Protein AF-A0A0Q8VF65-F1 (afdb_monomer)

Secondary structure (DSSP, 8-state):
--HHHHHHHHHHHSPTT--HHHHHHHHHHHH--HHHHHHHHHHHHHHHHHS---HHHHHHHHHHHHHS-----GGG----TT-HHHHHHHHHHHHHHHHHHHHHHHHHHHH--

Radius of gyration: 14.42 Å; Cα contacts (8 Å, |Δi|>4): 94; chains: 1; bounding box: 40×23×44 Å

Sequence (113 aa):
MDLFTLVTDALEESEPDDRIWLDAAIAATAGADERGRSEMRDVLTTVAAEYRLHRRETSAIRALAKDLPELTSAGDLRFGPDELDQLADVVRSLLCLQRAYVDAVEALLGTAS

pLDDT: mean 93.15, std 7.63, range [48.44, 98.0]

Mean predicted aligned error: 3.39 Å

Foldseek 3Di:
DALLCVLVVLVVPADVVDCLSVVLLVQLLVPADLLLLQQSLVSLVVCLVPDDDDPVSNVSSVVSSVVHDHDDHPVPDDDDPVCVVVNVVNVVRRVSSSVSSVVSSVVVVVVVD

Structure (mmCIF, N/CA/C/O backbone):
data_AF-A0A0Q8VF65-F1
#
_entry.id   AF-A0A0Q8VF65-F1
#
loop_
_atom_site.group_PDB
_atom_site.id
_atom_site.type_symbol
_atom_site.label_atom_id
_atom_site.label_alt_id
_atom_site.label_comp_id
_atom_site.label_asym_id
_atom_site.label_entity_id
_atom_site.label_seq_id
_atom_site.pdbx_PDB_ins_code
_atom_site.Cartn_x
_atom_site.Cartn_y
_atom_site.Cartn_z
_atom_site.occupancy
_atom_site.B_iso_or_equiv
_atom_site.auth_seq_id
_atom_site.auth_comp_id
_atom_site.auth_asym_id
_atom_site.auth_atom_id
_atom_site.pdbx_PDB_model_num
ATOM 1 N N . MET A 1 1 ? -2.412 11.818 -7.103 1.00 60.62 1 MET A N 1
ATOM 2 C CA . MET A 1 1 ? -2.332 11.641 -5.643 1.00 60.62 1 MET A CA 1
ATOM 3 C C . MET A 1 1 ? -1.494 10.399 -5.430 1.00 60.62 1 MET A C 1
ATOM 5 O O . MET A 1 1 ? -1.742 9.425 -6.133 1.00 60.62 1 MET A O 1
ATOM 9 N N . ASP A 1 2 ? -0.431 10.467 -4.636 1.00 88.75 2 ASP A N 1
ATOM 10 C CA . ASP A 1 2 ? 0.386 9.281 -4.359 1.00 88.75 2 ASP A CA 1
ATOM 11 C C . ASP A 1 2 ? -0.285 8.402 -3.287 1.00 88.75 2 ASP A C 1
ATOM 13 O O . ASP A 1 2 ? -1.251 8.815 -2.643 1.00 88.75 2 ASP A O 1
ATOM 17 N N . LEU A 1 3 ? 0.165 7.150 -3.160 1.00 94.19 3 LEU A N 1
ATOM 18 C CA . LEU A 1 3 ? -0.442 6.193 -2.229 1.00 94.19 3 LEU A CA 1
ATOM 19 C C . LEU A 1 3 ? -0.226 6.610 -0.772 1.00 94.19 3 LEU A C 1
ATOM 21 O O . LEU A 1 3 ? -1.116 6.423 0.049 1.00 94.19 3 LEU A O 1
ATOM 25 N N . PHE A 1 4 ? 0.946 7.169 -0.468 1.00 95.25 4 PHE A N 1
ATOM 26 C CA . PHE A 1 4 ? 1.270 7.650 0.866 1.00 95.25 4 PHE A CA 1
ATOM 27 C C . PHE A 1 4 ? 0.264 8.710 1.323 1.00 95.25 4 PHE A C 1
ATOM 29 O O . PHE A 1 4 ? -0.368 8.514 2.352 1.00 95.25 4 PHE A O 1
ATOM 36 N N . THR A 1 5 ? 0.034 9.740 0.502 1.00 95.56 5 THR A N 1
ATOM 37 C CA . THR A 1 5 ? -0.954 10.802 0.747 1.00 95.56 5 THR A CA 1
ATOM 38 C C . THR A 1 5 ? -2.345 10.217 0.965 1.00 95.56 5 THR A C 1
ATOM 40 O O . THR A 1 5 ? -2.996 10.548 1.943 1.00 95.56 5 THR A O 1
ATOM 43 N N . LEU A 1 6 ? -2.786 9.280 0.116 1.00 96.38 6 LEU A N 1
ATOM 44 C CA . LEU A 1 6 ? -4.098 8.635 0.282 1.00 96.38 6 LEU A CA 1
ATOM 45 C C . LEU A 1 6 ? -4.243 7.925 1.637 1.00 96.38 6 LEU A C 1
ATOM 47 O O . LEU A 1 6 ? -5.307 7.964 2.254 1.00 96.38 6 LEU A O 1
ATOM 51 N N . VAL A 1 7 ? -3.187 7.245 2.084 1.00 97.19 7 VAL A N 1
ATOM 52 C CA . VAL A 1 7 ? -3.184 6.528 3.362 1.00 97.19 7 VAL A CA 1
ATOM 53 C C . VAL A 1 7 ? -3.141 7.501 4.536 1.00 97.19 7 VAL A C 1
ATOM 55 O O . VAL A 1 7 ? -3.888 7.314 5.494 1.00 97.19 7 VAL A O 1
ATOM 58 N N . THR A 1 8 ? -2.302 8.536 4.472 1.00 96.25 8 THR A N 1
ATOM 59 C CA . THR A 1 8 ? -2.181 9.522 5.551 1.00 96.25 8 THR A CA 1
ATOM 60 C C . THR A 1 8 ? -3.411 10.408 5.665 1.00 96.25 8 THR A C 1
ATOM 62 O O . THR A 1 8 ? -3.846 10.647 6.782 1.00 96.25 8 THR A O 1
ATOM 65 N N . ASP A 1 9 ? -4.020 10.816 4.550 1.00 95.94 9 ASP A N 1
ATOM 66 C CA . ASP A 1 9 ? -5.267 11.588 4.557 1.00 95.94 9 ASP A CA 1
ATOM 67 C C . ASP A 1 9 ? -6.375 10.779 5.250 1.00 95.94 9 ASP A C 1
ATOM 69 O O . ASP A 1 9 ? -7.008 11.257 6.187 1.00 95.94 9 ASP A O 1
ATOM 73 N N . ALA A 1 10 ? -6.540 9.502 4.881 1.00 95.62 10 ALA A N 1
ATOM 74 C CA . ALA A 1 10 ? -7.520 8.625 5.520 1.00 95.62 10 ALA A CA 1
ATOM 75 C C . ALA A 1 10 ? -7.227 8.392 7.015 1.00 95.62 10 ALA A C 1
ATOM 77 O O . ALA A 1 10 ? -8.155 8.331 7.820 1.00 95.62 10 ALA A O 1
ATOM 78 N N . LEU A 1 11 ? -5.953 8.256 7.398 1.00 95.44 11 LEU A N 1
ATOM 79 C CA . LEU A 1 11 ? -5.537 8.153 8.801 1.00 95.44 11 LEU A CA 1
ATOM 80 C C . LEU A 1 11 ? -5.873 9.432 9.583 1.00 95.44 11 LEU A C 1
ATOM 82 O O . LEU A 1 11 ? -6.351 9.346 10.709 1.00 95.44 11 LEU A O 1
ATOM 86 N N . GLU A 1 12 ? -5.609 10.606 9.013 1.00 94.12 12 GLU A N 1
ATOM 87 C CA . GLU A 1 12 ? -5.834 11.903 9.662 1.00 94.12 12 GLU A CA 1
ATOM 88 C C . GLU A 1 12 ? -7.323 12.260 9.772 1.00 94.12 12 GLU A C 1
ATOM 90 O O . GLU A 1 12 ? -7.725 12.930 10.725 1.00 94.12 12 GLU A O 1
ATOM 95 N N . GLU A 1 13 ? -8.143 11.789 8.832 1.00 92.75 13 GLU A N 1
ATOM 96 C CA . GLU A 1 13 ? -9.603 11.927 8.858 1.00 92.75 13 GLU A CA 1
ATOM 97 C C . GLU A 1 13 ? -10.298 10.895 9.764 1.00 92.75 13 GLU A C 1
ATOM 99 O O . GLU A 1 13 ? -11.456 11.091 10.138 1.00 92.75 13 GLU A O 1
ATOM 104 N N . SER A 1 14 ? -9.606 9.813 10.139 1.00 89.31 14 SER A N 1
ATOM 105 C CA . SER A 1 14 ? -10.142 8.762 11.010 1.00 89.31 14 SER A CA 1
ATOM 106 C C . SER A 1 14 ? -10.288 9.246 12.457 1.00 89.31 14 SER A C 1
ATOM 108 O O . SER A 1 14 ? -9.424 9.936 13.006 1.00 89.31 14 SER A O 1
ATOM 110 N N . GLU A 1 15 ? -11.375 8.843 13.122 1.00 86.25 15 GLU A N 1
ATOM 111 C CA . GLU A 1 15 ? -11.513 9.070 14.562 1.00 86.25 15 GLU A CA 1
ATOM 112 C C . GLU A 1 15 ? -10.456 8.274 15.355 1.00 86.25 15 GLU A C 1
ATOM 114 O O . GLU A 1 15 ? -9.967 7.238 14.899 1.00 86.25 15 GLU A O 1
ATOM 119 N N . PRO A 1 16 ? -10.102 8.701 16.581 1.00 78.06 16 PRO A N 1
ATOM 120 C CA . PRO A 1 16 ? -9.285 7.879 17.467 1.00 78.06 16 PRO A CA 1
ATOM 121 C C . PRO A 1 16 ? -9.910 6.489 17.658 1.00 78.06 16 PRO A C 1
ATOM 123 O O . PRO A 1 16 ? -11.097 6.382 17.949 1.00 78.06 16 PRO A O 1
ATOM 126 N N . ASP A 1 17 ? -9.097 5.438 17.531 1.00 77.94 17 ASP A N 1
ATOM 127 C CA . ASP A 1 17 ? -9.499 4.019 17.502 1.00 77.94 17 ASP A CA 1
ATOM 128 C C . ASP A 1 17 ? -10.235 3.537 16.232 1.00 77.94 17 ASP A C 1
ATOM 130 O O . ASP A 1 17 ? -10.477 2.328 16.115 1.00 77.94 17 ASP A O 1
ATOM 134 N N . ASP A 1 18 ? -10.526 4.413 15.266 1.00 88.19 18 ASP A N 1
ATOM 135 C CA . ASP A 1 18 ? -10.994 4.005 13.943 1.00 88.19 18 ASP A CA 1
ATOM 136 C C . ASP A 1 18 ? -9.834 3.418 13.126 1.00 88.19 18 ASP A C 1
ATOM 138 O O . ASP A 1 18 ? -8.718 3.935 13.077 1.00 88.19 18 ASP A O 1
ATOM 142 N N . ARG A 1 19 ? -10.095 2.263 12.518 1.00 91.56 19 ARG A N 1
ATOM 143 C CA . ARG A 1 19 ? -9.115 1.463 11.782 1.00 91.56 19 ARG A CA 1
ATOM 144 C C . ARG A 1 19 ? -9.462 1.328 10.309 1.00 91.56 19 ARG A C 1
ATOM 146 O O . ARG A 1 19 ? -8.800 0.548 9.629 1.00 91.56 19 ARG A O 1
ATOM 153 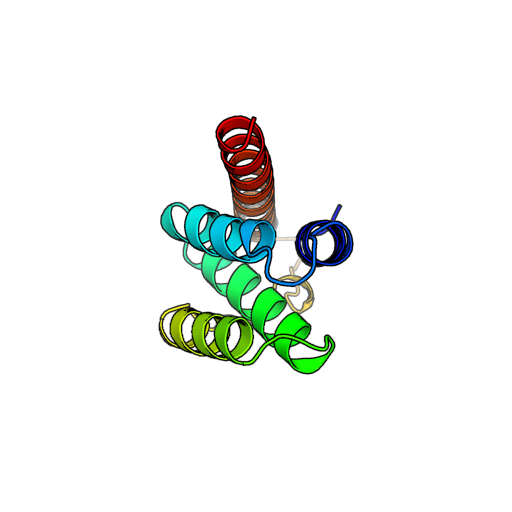N N . ILE A 1 20 ? -10.445 2.081 9.808 1.00 94.44 20 ILE A N 1
ATOM 154 C CA . ILE A 1 20 ? -10.876 2.029 8.407 1.00 94.44 20 ILE A CA 1
ATOM 155 C C . ILE A 1 20 ? -9.699 2.213 7.446 1.00 94.44 20 ILE A C 1
ATOM 157 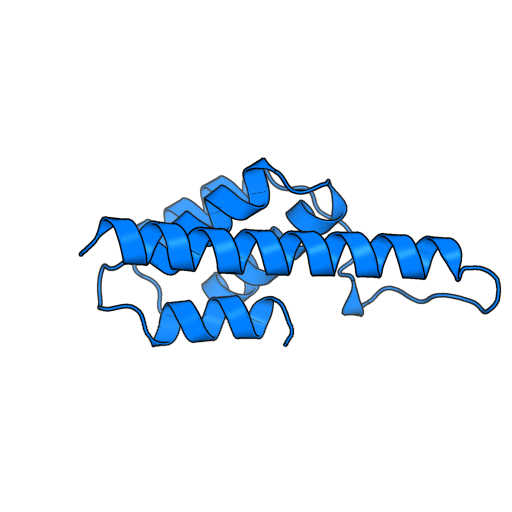O O . ILE A 1 20 ? -9.557 1.416 6.522 1.00 94.44 20 ILE A O 1
ATOM 161 N N . TRP A 1 21 ? -8.812 3.184 7.688 1.00 96.25 21 TRP A N 1
ATOM 162 C CA . TRP A 1 21 ? -7.628 3.410 6.848 1.00 96.25 21 TRP A CA 1
ATOM 163 C C . TRP A 1 21 ? -6.729 2.158 6.754 1.00 96.25 21 TRP A C 1
ATOM 165 O O . TRP A 1 21 ? -6.260 1.774 5.681 1.00 96.25 21 TRP A O 1
ATOM 175 N N . LEU A 1 22 ? -6.525 1.460 7.876 1.00 96.69 22 LEU A N 1
ATOM 176 C CA . LEU A 1 22 ? -5.664 0.282 7.951 1.00 96.69 22 LEU A CA 1
ATOM 177 C C . LEU A 1 22 ? -6.357 -0.964 7.391 1.00 96.69 22 LEU A C 1
ATOM 179 O O . LEU A 1 22 ? -5.728 -1.773 6.710 1.00 96.69 22 LEU A O 1
ATOM 183 N N . ASP A 1 23 ? -7.649 -1.123 7.656 1.00 96.62 23 ASP A N 1
ATOM 184 C CA . ASP A 1 23 ? -8.445 -2.228 7.131 1.00 96.62 23 ASP A CA 1
ATOM 185 C C . ASP A 1 23 ? -8.616 -2.100 5.605 1.00 96.62 23 ASP A C 1
ATOM 187 O O . ASP A 1 23 ? -8.529 -3.104 4.891 1.00 96.62 23 ASP A O 1
ATOM 191 N N . ALA A 1 24 ? -8.725 -0.874 5.082 1.00 97.31 24 ALA A N 1
ATOM 192 C CA . ALA A 1 24 ? -8.679 -0.590 3.650 1.00 97.31 24 ALA A CA 1
ATOM 193 C C . ALA A 1 24 ? -7.316 -0.943 3.036 1.00 97.31 24 ALA A C 1
ATOM 195 O O . ALA A 1 24 ? -7.265 -1.567 1.975 1.00 97.31 24 ALA A O 1
ATOM 196 N N . ALA A 1 25 ? -6.207 -0.620 3.712 1.00 97.38 25 ALA A N 1
ATOM 197 C CA . ALA A 1 25 ? -4.870 -1.013 3.264 1.00 97.38 25 ALA A CA 1
ATOM 198 C C . ALA A 1 25 ? -4.722 -2.542 3.187 1.00 97.38 25 ALA A C 1
ATOM 200 O O . ALA A 1 25 ? -4.223 -3.071 2.189 1.00 97.38 25 ALA A O 1
ATOM 201 N N . ILE A 1 26 ? -5.218 -3.268 4.195 1.00 96.81 26 ILE A N 1
ATOM 202 C CA . ILE A 1 26 ? -5.245 -4.738 4.200 1.00 96.81 26 ILE A CA 1
ATOM 203 C C . ILE A 1 26 ? -6.072 -5.257 3.015 1.00 96.81 26 ILE A C 1
ATOM 205 O O . ILE A 1 26 ? -5.587 -6.090 2.246 1.00 96.81 26 ILE A O 1
ATOM 209 N N . ALA A 1 27 ? -7.290 -4.750 2.824 1.00 97.06 27 ALA A N 1
ATOM 210 C CA . ALA A 1 27 ? -8.162 -5.166 1.729 1.00 97.06 27 ALA A CA 1
ATOM 211 C C . ALA A 1 27 ? -7.533 -4.910 0.348 1.00 97.06 27 ALA A C 1
ATOM 213 O O . ALA A 1 27 ? -7.526 -5.805 -0.501 1.00 97.06 27 ALA A O 1
ATOM 214 N N . ALA A 1 28 ? -6.932 -3.736 0.142 1.00 97.25 28 ALA A N 1
ATOM 215 C CA . ALA A 1 28 ? -6.263 -3.378 -1.106 1.00 97.25 28 ALA A CA 1
ATOM 216 C C . ALA A 1 28 ? -5.092 -4.323 -1.424 1.00 97.25 28 ALA A C 1
ATOM 218 O O . ALA A 1 28 ? -4.915 -4.735 -2.572 1.00 97.25 28 ALA A O 1
ATOM 219 N N . THR A 1 29 ? -4.324 -4.737 -0.408 1.00 96.69 29 THR A N 1
ATOM 220 C CA . THR A 1 29 ? -3.198 -5.670 -0.605 1.00 96.69 29 THR A CA 1
ATOM 221 C C . THR A 1 29 ? -3.625 -7.078 -1.006 1.00 96.69 29 THR A C 1
ATOM 223 O O . THR A 1 29 ? -2.855 -7.764 -1.676 1.00 96.69 29 THR A O 1
ATOM 226 N N . ALA A 1 30 ? -4.835 -7.516 -0.647 1.00 94.75 30 ALA A N 1
ATOM 227 C CA . ALA A 1 30 ? -5.306 -8.870 -0.940 1.00 94.75 30 ALA A CA 1
ATOM 228 C C . ALA A 1 30 ? -5.485 -9.130 -2.448 1.00 94.75 30 ALA A C 1
ATOM 230 O O . ALA A 1 30 ? -5.298 -10.258 -2.903 1.00 94.75 30 ALA A O 1
ATOM 231 N N . GLY A 1 31 ? -5.836 -8.092 -3.215 1.00 90.56 31 GLY A N 1
ATOM 232 C CA . GLY A 1 31 ? -6.009 -8.156 -4.670 1.00 90.56 31 GLY A CA 1
ATOM 233 C C . GLY A 1 31 ? -4.838 -7.592 -5.478 1.00 90.56 31 GLY A C 1
ATOM 234 O O . GLY A 1 31 ? -4.857 -7.675 -6.706 1.00 90.56 31 GLY A O 1
ATOM 235 N N . ALA A 1 32 ? -3.839 -7.002 -4.818 1.00 96.94 32 ALA A N 1
ATOM 236 C CA . ALA A 1 32 ? -2.713 -6.364 -5.485 1.00 96.94 32 ALA A CA 1
ATOM 237 C C . ALA A 1 32 ? -1.659 -7.378 -5.952 1.00 96.94 32 ALA A C 1
AT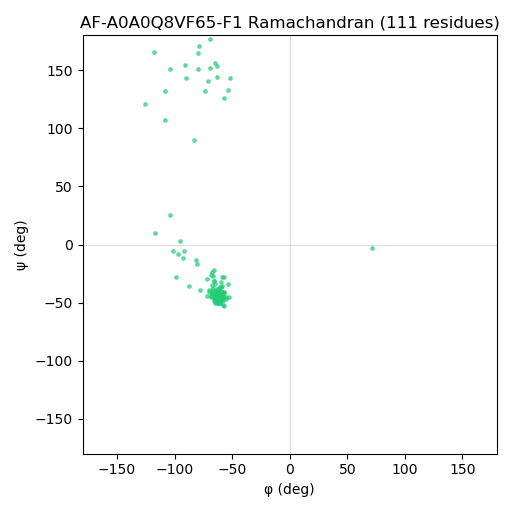OM 239 O O . ALA A 1 32 ? -1.437 -8.430 -5.344 1.00 96.94 32 ALA A O 1
ATOM 240 N N . ASP A 1 33 ? -0.961 -7.026 -7.029 1.00 97.75 33 ASP A N 1
ATOM 241 C CA . ASP A 1 33 ? 0.214 -7.764 -7.477 1.00 97.75 33 ASP A CA 1
ATOM 242 C C . ASP A 1 33 ? 1.402 -7.596 -6.507 1.00 97.75 33 ASP A C 1
ATOM 244 O O . ASP A 1 33 ? 1.331 -6.919 -5.480 1.00 97.75 33 ASP A O 1
ATOM 248 N N . GLU A 1 34 ? 2.515 -8.276 -6.782 1.00 97.31 34 GLU A N 1
ATOM 249 C CA . GLU A 1 34 ? 3.705 -8.224 -5.924 1.00 97.31 34 GLU A CA 1
ATOM 250 C C . GLU A 1 34 ? 4.258 -6.801 -5.756 1.00 97.31 34 GLU A C 1
ATOM 252 O O . GLU A 1 34 ? 4.595 -6.402 -4.641 1.00 97.31 34 GLU A O 1
ATOM 257 N N . ARG A 1 35 ? 4.286 -6.016 -6.839 1.00 96.88 35 ARG A N 1
ATOM 258 C CA . ARG A 1 35 ? 4.752 -4.627 -6.827 1.00 96.88 35 ARG A CA 1
ATOM 259 C C . ARG A 1 35 ? 3.876 -3.756 -5.936 1.00 96.88 35 ARG A C 1
ATOM 261 O O . ARG A 1 35 ? 4.406 -3.068 -5.068 1.00 96.88 35 ARG A O 1
ATOM 268 N N . GLY A 1 36 ? 2.560 -3.804 -6.117 1.00 97.19 36 GLY A N 1
ATOM 269 C CA . GLY A 1 36 ? 1.627 -3.050 -5.290 1.00 97.19 36 GLY A CA 1
ATOM 270 C C . GLY A 1 36 ? 1.707 -3.464 -3.818 1.00 97.19 36 GLY A C 1
ATOM 271 O O . GLY A 1 36 ? 1.773 -2.622 -2.926 1.00 97.19 36 GLY A O 1
ATOM 272 N N . ARG A 1 37 ? 1.798 -4.767 -3.540 1.00 97.94 37 ARG A N 1
ATOM 273 C CA . ARG A 1 37 ? 1.977 -5.262 -2.168 1.00 97.94 37 ARG A CA 1
ATOM 274 C C . ARG A 1 37 ? 3.269 -4.755 -1.520 1.00 97.94 37 ARG A C 1
ATOM 276 O O . ARG A 1 37 ? 3.235 -4.389 -0.349 1.00 97.94 37 ARG A O 1
ATOM 283 N N . SER A 1 38 ? 4.372 -4.690 -2.268 1.00 97.88 38 SER A N 1
ATOM 284 C CA . SER A 1 38 ? 5.622 -4.092 -1.778 1.00 97.88 38 SER A CA 1
ATOM 285 C C . SER A 1 38 ? 5.465 -2.598 -1.501 1.00 97.88 38 SER A C 1
ATOM 287 O O . SER A 1 38 ? 5.934 -2.123 -0.477 1.00 97.88 38 SER A O 1
ATOM 289 N N . GLU A 1 39 ? 4.781 -1.854 -2.370 1.00 97.25 39 GLU A N 1
ATOM 290 C CA . GLU A 1 39 ? 4.598 -0.413 -2.164 1.00 97.25 39 GLU A CA 1
ATOM 291 C C . GLU A 1 39 ? 3.744 -0.121 -0.921 1.00 97.25 39 GLU A C 1
ATOM 293 O O . GLU A 1 39 ? 4.085 0.740 -0.112 1.00 97.25 39 GLU A O 1
ATOM 298 N N . MET A 1 40 ? 2.656 -0.873 -0.710 1.00 97.88 40 MET A N 1
ATOM 299 C CA . MET A 1 40 ? 1.853 -0.723 0.507 1.00 97.88 40 MET A CA 1
ATOM 300 C C . MET A 1 40 ? 2.673 -1.046 1.763 1.00 97.88 40 MET A C 1
ATOM 302 O O . MET A 1 40 ? 2.517 -0.385 2.788 1.00 97.88 40 MET A O 1
ATOM 306 N N . ARG A 1 41 ? 3.566 -2.043 1.702 1.00 97.69 41 ARG A N 1
ATOM 307 C CA . ARG A 1 41 ? 4.479 -2.343 2.811 1.00 97.69 41 ARG A CA 1
ATOM 308 C C . ARG A 1 41 ? 5.342 -1.132 3.159 1.00 97.69 41 ARG A C 1
ATOM 310 O O . ARG A 1 41 ? 5.449 -0.808 4.344 1.00 97.69 41 ARG A O 1
ATOM 317 N N . ASP A 1 42 ? 5.949 -0.500 2.159 1.00 96.62 42 ASP A N 1
ATOM 318 C CA . ASP A 1 42 ? 6.816 0.664 2.355 1.00 96.62 42 ASP A CA 1
ATOM 319 C C . ASP A 1 42 ? 6.026 1.820 2.977 1.00 96.62 42 ASP A C 1
ATOM 321 O O . ASP A 1 42 ? 6.428 2.351 4.013 1.00 96.62 42 ASP A O 1
ATOM 325 N N . VAL A 1 43 ? 4.841 2.125 2.434 1.00 96.88 43 VAL A N 1
ATOM 326 C CA . VAL A 1 43 ? 3.941 3.156 2.976 1.00 96.88 43 VAL A CA 1
ATOM 327 C C . VAL A 1 43 ? 3.585 2.878 4.435 1.00 96.88 43 VAL A C 1
ATOM 329 O O . VAL A 1 43 ? 3.791 3.738 5.288 1.00 96.88 43 VAL A O 1
ATOM 332 N N . LEU A 1 44 ? 3.104 1.677 4.762 1.00 97.31 44 LEU A N 1
ATOM 333 C CA . LEU A 1 44 ? 2.701 1.345 6.132 1.00 97.31 44 LEU A CA 1
ATOM 334 C C . LEU A 1 44 ? 3.879 1.355 7.111 1.00 97.31 44 LEU A C 1
ATOM 336 O O . LEU A 1 44 ? 3.715 1.728 8.274 1.00 97.31 44 LEU A O 1
ATOM 340 N N . THR A 1 45 ? 5.067 0.957 6.656 1.00 96.00 45 THR A N 1
ATOM 341 C CA . THR A 1 45 ? 6.282 0.991 7.480 1.00 96.00 45 THR A CA 1
ATOM 342 C C . THR A 1 45 ? 6.694 2.430 7.781 1.00 96.00 45 THR A C 1
ATOM 344 O O . THR A 1 45 ? 7.014 2.735 8.931 1.00 96.00 45 THR A O 1
ATOM 347 N N . THR A 1 46 ? 6.619 3.319 6.788 1.00 95.81 46 THR A N 1
ATOM 348 C CA . THR A 1 46 ? 6.863 4.757 6.957 1.00 95.81 46 THR A CA 1
ATOM 349 C C . THR A 1 46 ? 5.829 5.383 7.889 1.00 95.81 46 THR A C 1
ATOM 351 O O . THR A 1 46 ? 6.203 6.012 8.876 1.00 95.81 46 THR A O 1
ATOM 354 N N . VAL A 1 47 ? 4.534 5.118 7.683 1.00 95.94 47 VAL A N 1
ATOM 355 C CA . VAL A 1 47 ? 3.461 5.602 8.569 1.00 95.94 47 VAL A CA 1
ATOM 356 C C . VAL A 1 47 ? 3.692 5.144 10.012 1.00 95.94 47 VAL A C 1
ATOM 358 O O . VAL A 1 47 ? 3.621 5.948 10.936 1.00 95.94 47 VAL A O 1
ATOM 361 N N . ALA A 1 48 ? 4.053 3.877 10.232 1.00 95.69 48 ALA A N 1
ATOM 362 C CA . ALA A 1 48 ? 4.343 3.366 11.572 1.00 95.69 48 ALA A CA 1
ATOM 363 C C . ALA A 1 48 ? 5.589 3.986 12.231 1.00 95.69 48 ALA A C 1
ATOM 365 O O . ALA A 1 48 ? 5.716 3.918 13.458 1.0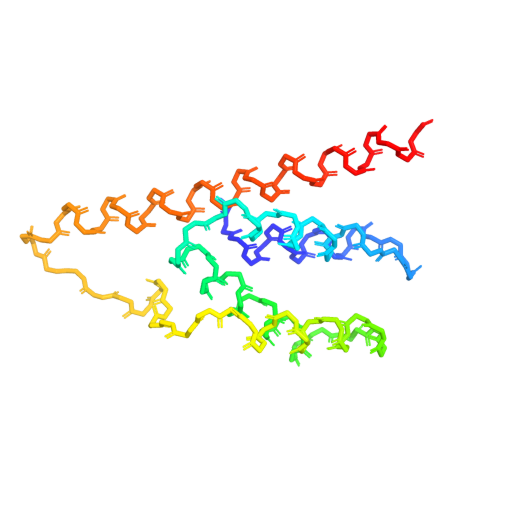0 95.69 48 ALA A O 1
ATOM 366 N N . ALA A 1 49 ? 6.514 4.538 11.444 1.00 94.56 49 ALA A N 1
ATOM 367 C CA . ALA A 1 49 ? 7.702 5.225 11.936 1.00 94.56 49 ALA A CA 1
ATOM 368 C C . ALA A 1 49 ? 7.447 6.715 12.219 1.00 94.56 49 ALA A C 1
ATOM 370 O O . ALA A 1 49 ? 8.012 7.255 13.171 1.00 94.56 49 ALA A O 1
ATOM 371 N N . GLU A 1 50 ? 6.606 7.365 11.413 1.00 95.56 50 GLU A N 1
ATOM 372 C CA . GLU A 1 50 ? 6.420 8.820 11.423 1.00 95.56 50 GLU A CA 1
ATOM 373 C C . GLU A 1 50 ? 5.183 9.276 12.211 1.00 95.56 50 GLU A C 1
ATOM 375 O O . GLU A 1 50 ? 5.190 10.361 12.798 1.00 95.56 50 GLU A O 1
ATOM 380 N N . TYR A 1 51 ? 4.150 8.434 12.306 1.00 93.69 51 TYR A N 1
ATOM 381 C CA . TYR A 1 51 ? 2.889 8.762 12.967 1.00 93.69 51 TYR A CA 1
ATOM 382 C C . TYR A 1 51 ? 2.758 8.103 14.343 1.00 93.69 51 TYR A C 1
ATOM 384 O O . TYR A 1 51 ? 3.280 7.022 14.630 1.00 93.69 51 TYR A O 1
ATOM 392 N N . ARG A 1 52 ? 2.015 8.766 15.237 1.00 91.81 52 ARG A N 1
ATOM 393 C CA . ARG A 1 52 ? 1.695 8.228 16.565 1.00 91.81 52 ARG A CA 1
ATOM 394 C C . ARG A 1 52 ? 0.502 7.286 16.475 1.00 91.81 52 ARG A C 1
ATOM 396 O O . ARG A 1 52 ? -0.631 7.710 16.652 1.00 91.81 52 ARG A O 1
ATOM 403 N N . LEU A 1 53 ? 0.790 6.011 16.251 1.00 91.75 53 LEU A N 1
ATOM 404 C CA . LEU A 1 53 ? -0.226 4.967 16.166 1.00 91.75 53 LEU A CA 1
ATOM 405 C C . LEU A 1 53 ? -0.512 4.311 17.520 1.00 91.75 53 LEU A C 1
ATOM 407 O O . LEU A 1 53 ? 0.352 4.220 18.403 1.00 91.75 53 LEU A O 1
ATOM 411 N N . HIS A 1 54 ? -1.713 3.760 17.661 1.00 91.19 54 HIS A N 1
ATOM 412 C CA . HIS A 1 54 ? -2.041 2.889 18.775 1.00 91.19 54 HIS A CA 1
ATOM 413 C C . HIS A 1 54 ? -1.287 1.562 18.664 1.00 91.19 54 HIS A C 1
ATOM 415 O O . HIS A 1 54 ? -1.020 1.028 17.586 1.00 91.19 54 HIS A O 1
ATOM 421 N N . ARG A 1 55 ? -1.015 0.936 19.816 1.00 91.19 55 ARG A N 1
ATOM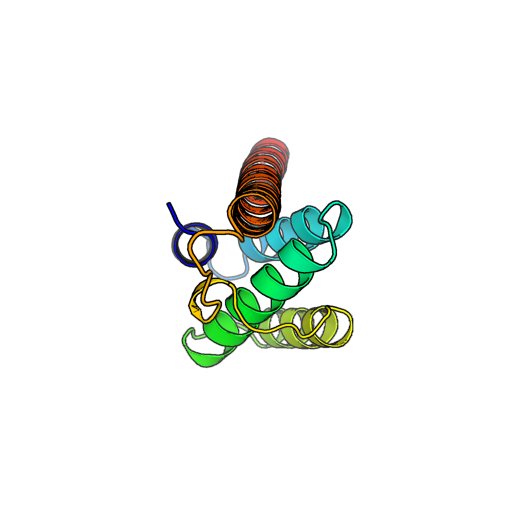 422 C CA . ARG A 1 55 ? -0.287 -0.345 19.883 1.00 91.19 55 ARG A CA 1
ATOM 423 C C . ARG A 1 55 ? -0.903 -1.438 18.998 1.00 91.19 55 ARG A C 1
ATOM 425 O O . ARG A 1 55 ? -0.174 -2.288 18.489 1.00 91.19 55 ARG A O 1
ATOM 432 N N . ARG A 1 56 ? -2.233 -1.445 18.850 1.00 91.50 56 ARG A N 1
ATOM 433 C CA . ARG A 1 56 ? -2.954 -2.415 18.011 1.00 91.50 56 ARG A CA 1
ATOM 434 C C . ARG A 1 56 ? -2.659 -2.205 16.527 1.00 91.50 56 ARG A C 1
ATOM 436 O O . ARG A 1 56 ? -2.341 -3.179 15.853 1.00 91.50 56 ARG A O 1
ATOM 443 N N . GLU A 1 57 ? -2.687 -0.964 16.054 1.00 94.06 57 GLU A N 1
ATOM 444 C CA . GLU A 1 57 ? -2.371 -0.604 14.667 1.00 94.06 57 GLU A CA 1
ATOM 445 C C . GLU A 1 57 ? -0.910 -0.909 14.349 1.00 94.06 57 GLU A C 1
ATOM 447 O O . GLU A 1 57 ? -0.628 -1.627 13.395 1.00 94.06 57 GLU A O 1
ATOM 452 N N . THR A 1 58 ? 0.025 -0.502 15.218 1.00 94.25 58 THR A N 1
ATOM 453 C CA . THR A 1 58 ? 1.447 -0.846 15.053 1.00 94.25 58 THR A CA 1
ATOM 454 C C . THR A 1 58 ? 1.660 -2.359 14.978 1.00 94.25 58 THR A C 1
ATOM 456 O O . THR A 1 58 ? 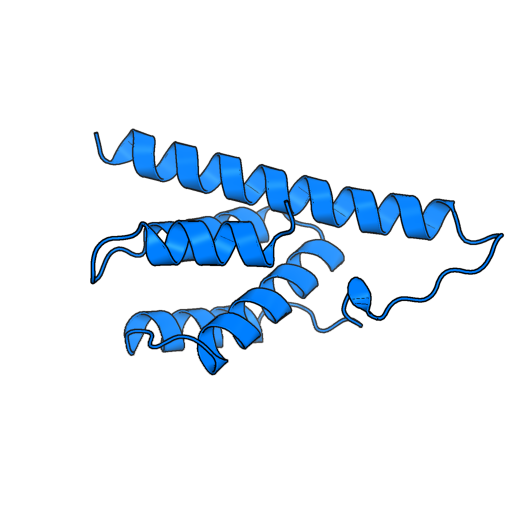2.467 -2.842 14.185 1.00 94.25 58 THR A O 1
ATOM 459 N N . SER A 1 59 ? 0.956 -3.135 15.809 1.00 94.50 59 SER A N 1
ATOM 460 C CA . SER A 1 59 ? 1.057 -4.597 15.788 1.00 94.50 59 SER A CA 1
ATOM 461 C C . SER A 1 59 ? 0.494 -5.196 14.500 1.00 94.50 59 SER A C 1
ATOM 463 O O . SER A 1 59 ? 1.069 -6.154 13.990 1.00 94.50 59 SER A O 1
ATOM 465 N N . ALA A 1 60 ? -0.610 -4.652 13.988 1.00 94.75 60 ALA A N 1
ATOM 466 C CA . ALA A 1 60 ? -1.226 -5.097 12.745 1.00 94.75 60 ALA A CA 1
ATOM 467 C C . ALA A 1 60 ? -0.345 -4.765 11.533 1.00 94.75 60 ALA A C 1
ATOM 469 O O . ALA A 1 60 ? -0.089 -5.650 10.723 1.00 94.75 60 ALA A O 1
ATOM 470 N N . ILE A 1 61 ? 0.219 -3.554 11.470 1.00 96.12 61 ILE A N 1
ATOM 471 C CA . ILE A 1 61 ? 1.177 -3.159 10.428 1.00 96.12 61 ILE A CA 1
ATOM 472 C C . ILE A 1 61 ? 2.395 -4.078 10.436 1.00 96.12 61 ILE A C 1
ATOM 474 O O . ILE A 1 61 ? 2.789 -4.580 9.391 1.00 96.12 61 ILE A O 1
ATOM 478 N N . ARG A 1 62 ? 2.975 -4.362 11.610 1.00 95.38 62 ARG A N 1
ATOM 479 C CA . ARG A 1 62 ? 4.126 -5.276 11.712 1.00 95.38 62 ARG A CA 1
ATOM 480 C C . ARG A 1 62 ? 3.800 -6.692 11.249 1.00 95.38 62 ARG A C 1
ATOM 482 O O . ARG A 1 62 ? 4.653 -7.333 10.645 1.00 95.38 62 ARG A O 1
ATOM 489 N N . ALA A 1 63 ? 2.607 -7.188 11.572 1.00 94.88 63 ALA A N 1
ATOM 490 C CA . ALA A 1 63 ? 2.168 -8.504 11.127 1.00 94.88 63 ALA A CA 1
ATOM 491 C C . ALA A 1 63 ? 2.005 -8.533 9.603 1.00 94.88 63 ALA A C 1
ATOM 493 O O . ALA A 1 63 ? 2.575 -9.403 8.959 1.00 94.88 63 ALA A O 1
ATOM 494 N N . LEU A 1 64 ? 1.320 -7.536 9.038 1.00 94.31 64 LEU A N 1
ATOM 495 C CA . LEU A 1 64 ? 1.117 -7.418 7.599 1.00 94.31 64 LEU A CA 1
ATOM 496 C C . LEU A 1 64 ? 2.447 -7.262 6.849 1.00 94.31 64 LEU A C 1
ATOM 498 O O . LEU A 1 64 ? 2.728 -8.025 5.934 1.00 94.31 64 LEU A O 1
ATOM 502 N N . ALA A 1 65 ? 3.305 -6.330 7.268 1.00 94.12 65 ALA A N 1
ATOM 503 C CA . ALA A 1 65 ? 4.583 -6.047 6.616 1.00 94.12 65 ALA A CA 1
ATOM 504 C C . ALA A 1 65 ? 5.522 -7.262 6.565 1.00 94.12 65 ALA A C 1
ATOM 506 O O . ALA A 1 65 ? 6.329 -7.368 5.646 1.00 94.12 65 ALA A O 1
ATOM 507 N N . LYS A 1 66 ? 5.410 -8.190 7.524 1.00 94.62 66 LYS A N 1
ATOM 508 C CA . LYS A 1 66 ? 6.180 -9.440 7.531 1.00 94.62 66 LYS A CA 1
ATOM 509 C C . LYS A 1 66 ? 5.817 -10.363 6.361 1.00 94.62 66 LYS A C 1
ATOM 511 O O . LYS A 1 66 ? 6.680 -11.101 5.893 1.00 94.62 66 LYS A O 1
ATOM 516 N N . ASP A 1 67 ? 4.565 -10.321 5.919 1.00 93.06 67 ASP A N 1
ATOM 517 C CA . ASP A 1 67 ? 4.035 -11.192 4.869 1.00 93.06 67 ASP A CA 1
ATOM 518 C C . ASP A 1 67 ? 4.049 -10.516 3.483 1.00 93.06 67 ASP A C 1
ATOM 520 O O . ASP A 1 67 ? 3.798 -11.171 2.468 1.00 93.06 67 ASP A O 1
ATOM 524 N N . LEU A 1 68 ? 4.358 -9.214 3.420 1.00 95.38 68 LEU A N 1
ATOM 525 C CA . LEU A 1 68 ? 4.458 -8.453 2.176 1.00 95.38 68 LEU A CA 1
ATOM 526 C C . LEU A 1 68 ? 5.889 -8.480 1.594 1.00 95.38 68 LEU A C 1
ATOM 528 O O . LEU A 1 68 ? 6.874 -8.433 2.339 1.00 95.38 68 LEU A O 1
ATOM 532 N N . PRO A 1 69 ? 6.023 -8.533 0.254 1.00 95.56 69 PRO A N 1
ATOM 533 C CA . PRO A 1 69 ? 7.318 -8.585 -0.421 1.00 95.56 69 PRO A CA 1
ATOM 534 C C . PRO A 1 69 ? 8.153 -7.324 -0.161 1.00 95.56 69 PRO A C 1
ATOM 536 O O . PRO A 1 69 ? 7.611 -6.251 0.093 1.00 95.56 69 PRO A O 1
ATOM 539 N N . GLU A 1 70 ? 9.478 -7.468 -0.231 1.00 95.69 70 GLU A N 1
ATOM 540 C CA . GLU A 1 70 ? 10.438 -6.357 -0.201 1.00 95.69 70 GLU A CA 1
ATOM 541 C C . GLU A 1 70 ? 11.051 -6.192 -1.585 1.00 95.69 70 GLU A C 1
ATOM 543 O O . GLU A 1 70 ? 11.862 -7.015 -2.015 1.00 95.69 70 GLU A O 1
ATOM 548 N N . LEU A 1 71 ? 10.660 -5.143 -2.294 1.00 95.31 71 LEU A N 1
ATOM 549 C CA . LEU A 1 71 ? 11.263 -4.747 -3.558 1.00 95.31 71 LEU A CA 1
ATOM 550 C C . LEU A 1 71 ? 11.868 -3.351 -3.408 1.00 95.31 71 LEU A C 1
ATOM 552 O O . LEU A 1 71 ? 11.556 -2.616 -2.480 1.00 95.31 71 LEU A O 1
ATOM 556 N N . THR A 1 72 ? 12.712 -2.950 -4.356 1.00 93.88 72 THR A N 1
ATOM 557 C CA . THR A 1 72 ? 13.128 -1.546 -4.471 1.00 93.88 72 THR A CA 1
ATOM 558 C C . THR A 1 72 ? 11.896 -0.658 -4.626 1.00 93.88 72 THR A C 1
ATOM 560 O O . THR A 1 72 ? 11.105 -0.922 -5.536 1.00 93.88 72 THR A O 1
ATOM 563 N N . SER A 1 73 ? 11.744 0.366 -3.780 1.00 89.31 73 SER A N 1
ATOM 564 C CA . SER A 1 73 ? 10.627 1.318 -3.847 1.00 89.31 73 SER A CA 1
ATOM 565 C C . SER A 1 73 ? 10.480 1.900 -5.253 1.00 89.31 73 SER A C 1
ATOM 567 O O . SER A 1 73 ? 11.475 2.157 -5.940 1.00 89.31 73 SER A O 1
ATOM 569 N N . ALA A 1 74 ? 9.240 2.128 -5.694 1.00 88.81 74 ALA A N 1
ATOM 570 C CA . ALA A 1 74 ? 8.987 2.647 -7.032 1.00 88.81 74 ALA A CA 1
ATOM 571 C C . ALA A 1 74 ? 9.639 4.021 -7.279 1.00 88.81 74 ALA A C 1
ATOM 573 O O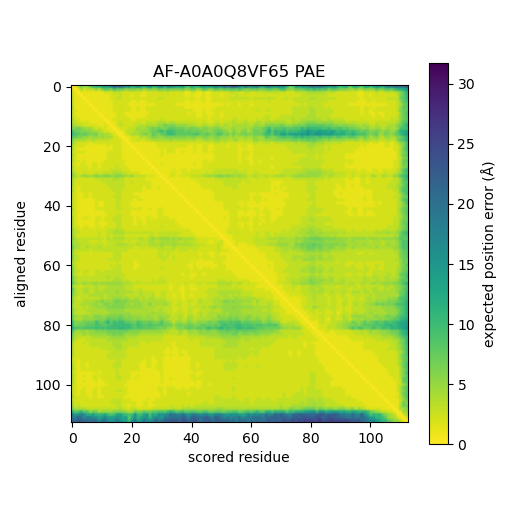 . ALA A 1 74 ? 10.088 4.285 -8.395 1.00 88.81 74 ALA A O 1
ATOM 574 N N . GLY A 1 75 ? 9.754 4.867 -6.246 1.00 86.31 75 GLY A N 1
ATOM 575 C CA . GLY A 1 75 ? 10.430 6.170 -6.335 1.00 86.31 75 GLY A CA 1
ATOM 576 C C . GLY A 1 75 ? 11.947 6.073 -6.556 1.00 86.31 75 GLY A C 1
ATOM 577 O O . GLY A 1 75 ? 12.571 6.978 -7.122 1.00 86.31 75 GLY A O 1
ATOM 578 N N . ASP A 1 76 ? 12.543 4.946 -6.175 1.00 92.06 76 ASP A N 1
ATOM 579 C CA . ASP A 1 76 ? 13.976 4.687 -6.319 1.00 92.06 76 ASP A CA 1
ATOM 580 C C . ASP A 1 76 ? 14.329 3.968 -7.621 1.00 92.06 76 ASP A C 1
ATOM 582 O O . ASP A 1 76 ? 15.501 3.931 -8.010 1.00 92.06 76 ASP A O 1
ATOM 586 N N . LEU A 1 77 ? 13.331 3.455 -8.346 1.00 92.88 77 LEU A N 1
ATOM 587 C CA . LEU A 1 77 ? 13.553 2.857 -9.655 1.00 92.88 77 LEU A CA 1
ATOM 588 C C . LEU A 1 77 ? 14.091 3.898 -10.641 1.00 92.88 77 LEU A C 1
ATOM 590 O O . LEU A 1 77 ? 13.755 5.088 -10.618 1.00 92.88 77 LEU A O 1
ATOM 594 N N . ARG A 1 78 ? 14.978 3.441 -11.519 1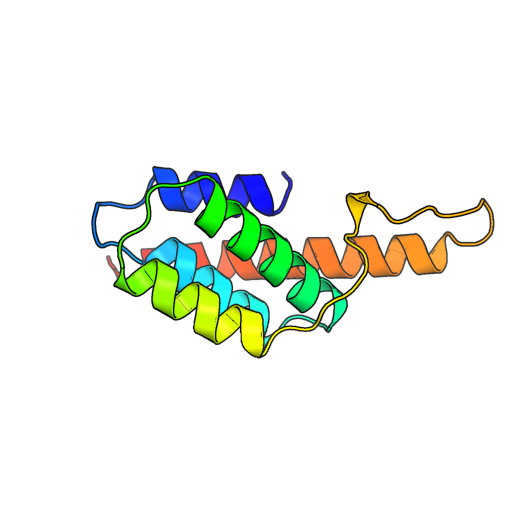.00 94.00 78 ARG A N 1
ATOM 595 C CA . ARG A 1 78 ? 15.553 4.236 -12.600 1.00 94.00 78 ARG A CA 1
ATOM 596 C C . ARG A 1 78 ? 15.314 3.470 -13.885 1.00 94.00 78 ARG A C 1
ATOM 598 O O . ARG A 1 78 ? 15.756 2.334 -13.990 1.00 94.00 78 ARG A O 1
ATOM 605 N N . PHE A 1 79 ? 14.617 4.107 -14.816 1.00 92.12 79 PHE A N 1
ATOM 606 C CA . PHE A 1 79 ? 14.301 3.539 -16.119 1.00 92.12 79 PHE A CA 1
ATOM 607 C C . PHE A 1 79 ? 15.124 4.243 -17.194 1.00 92.12 79 PHE A C 1
ATOM 609 O O . PHE A 1 79 ? 15.201 5.476 -17.229 1.00 92.12 79 PHE A O 1
ATOM 616 N N . GLY A 1 80 ? 15.747 3.458 -18.060 1.00 92.44 80 GLY A N 1
ATOM 617 C CA . GLY A 1 80 ? 16.381 3.919 -19.282 1.00 92.44 80 GLY A CA 1
ATOM 618 C C . GLY A 1 80 ? 15.367 4.173 -20.407 1.00 92.44 80 GLY A C 1
ATOM 619 O O . GLY A 1 80 ? 14.196 3.805 -20.297 1.00 92.44 80 GLY A O 1
ATOM 620 N N . PRO A 1 81 ? 15.811 4.774 -21.527 1.00 88.19 81 PRO A N 1
ATOM 621 C CA . PRO A 1 81 ? 14.947 5.087 -22.670 1.00 88.19 81 PRO A CA 1
ATOM 622 C C . PRO A 1 81 ? 14.215 3.880 -23.277 1.00 88.19 81 PRO A C 1
ATOM 624 O O . PRO A 1 81 ? 13.127 4.049 -23.819 1.00 88.19 81 PRO A O 1
ATOM 627 N N . ASP A 1 82 ? 14.786 2.678 -23.158 1.00 92.88 82 ASP A N 1
ATOM 628 C CA . ASP A 1 82 ? 14.247 1.445 -23.745 1.00 92.88 82 ASP A CA 1
ATOM 629 C C . ASP A 1 82 ? 13.377 0.629 -22.763 1.00 92.88 82 ASP A C 1
ATOM 631 O O . ASP A 1 82 ? 12.892 -0.446 -23.104 1.00 92.88 82 ASP A O 1
ATOM 635 N N . GLU A 1 83 ? 13.149 1.124 -21.541 1.00 95.06 83 GLU A N 1
ATOM 636 C CA . GLU A 1 83 ? 12.440 0.399 -20.470 1.00 95.06 83 GLU A CA 1
ATOM 637 C C . GLU A 1 83 ? 11.002 0.905 -20.256 1.00 95.06 83 GLU A C 1
ATOM 639 O O . GLU A 1 83 ? 10.426 0.761 -19.176 1.00 95.06 83 GLU A O 1
ATOM 644 N N . LEU A 1 84 ? 10.400 1.497 -21.294 1.00 93.44 84 LEU A N 1
ATOM 645 C CA . LEU A 1 84 ? 9.057 2.085 -21.227 1.00 93.44 84 LEU A CA 1
ATOM 646 C C . LEU A 1 84 ? 7.974 1.075 -20.829 1.00 93.44 84 LEU A C 1
ATOM 648 O O . LEU A 1 84 ? 7.068 1.438 -20.083 1.00 93.44 84 LEU A O 1
ATOM 652 N N . ASP A 1 85 ? 8.082 -0.178 -21.272 1.00 95.69 8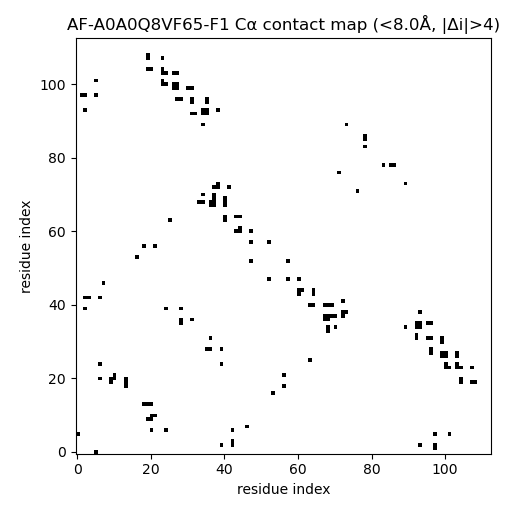5 ASP A N 1
ATOM 653 C CA . ASP A 1 85 ? 7.123 -1.227 -20.909 1.00 95.69 85 ASP A CA 1
ATOM 654 C C . ASP A 1 85 ? 7.190 -1.549 -19.408 1.00 95.69 85 ASP A C 1
ATOM 656 O O . ASP A 1 85 ? 6.161 -1.625 -18.741 1.00 95.69 85 ASP A O 1
ATOM 660 N N . GLN A 1 86 ? 8.399 -1.628 -18.840 1.00 94.94 86 GLN A N 1
ATOM 661 C CA . GLN A 1 86 ? 8.583 -1.865 -17.404 1.00 94.94 86 GLN A CA 1
ATOM 662 C C . GLN A 1 86 ? 8.068 -0.686 -16.573 1.00 94.94 86 GLN A C 1
ATOM 664 O O . GLN A 1 86 ? 7.418 -0.883 -15.546 1.00 94.94 86 GLN A O 1
ATOM 669 N N . LEU A 1 87 ? 8.325 0.545 -17.027 1.00 95.31 87 LEU A N 1
ATOM 670 C CA . LEU A 1 87 ? 7.767 1.744 -16.406 1.00 95.31 87 LEU A CA 1
ATOM 671 C C . LEU A 1 87 ? 6.234 1.709 -16.439 1.00 95.31 87 LEU A C 1
ATOM 673 O O . LEU A 1 87 ? 5.594 1.982 -15.424 1.00 95.31 87 LEU A O 1
ATOM 677 N N . ALA A 1 88 ? 5.639 1.360 -17.583 1.00 95.88 88 ALA A N 1
ATOM 678 C CA . ALA A 1 88 ? 4.192 1.273 -17.734 1.00 95.88 88 ALA A CA 1
ATOM 679 C C . ALA A 1 88 ? 3.578 0.210 -16.812 1.00 95.88 88 ALA A C 1
ATOM 681 O O . ALA A 1 88 ? 2.517 0.454 -16.233 1.00 95.88 88 ALA A O 1
ATOM 682 N N . ASP A 1 89 ? 4.247 -0.930 -16.642 1.00 96.56 89 ASP A N 1
ATOM 683 C CA . ASP A 1 89 ? 3.818 -1.982 -15.724 1.00 96.56 89 ASP A CA 1
ATOM 684 C C . ASP A 1 89 ? 3.883 -1.515 -14.267 1.00 96.56 89 ASP A C 1
ATOM 686 O O . ASP A 1 89 ? 2.892 -1.640 -13.551 1.00 96.56 89 ASP A O 1
ATOM 690 N N . VAL A 1 90 ? 4.980 -0.872 -13.842 1.00 96.19 90 VAL A N 1
ATOM 691 C CA . VAL A 1 90 ? 5.086 -0.312 -12.483 1.00 96.19 90 VAL A CA 1
ATOM 692 C C . VAL A 1 90 ? 4.005 0.735 -12.235 1.00 96.19 90 VAL A C 1
ATOM 694 O O . VAL A 1 90 ? 3.298 0.655 -11.231 1.00 96.19 90 VAL A O 1
ATOM 697 N N . VAL A 1 91 ? 3.822 1.692 -13.150 1.00 95.94 91 VAL A N 1
ATOM 698 C CA . VAL A 1 91 ? 2.775 2.717 -13.014 1.00 95.94 91 VAL A CA 1
ATOM 699 C C . VAL A 1 91 ? 1.393 2.072 -12.929 1.00 95.94 91 VAL A C 1
ATOM 701 O O . VAL A 1 91 ? 0.578 2.480 -12.103 1.00 95.94 91 VAL A O 1
ATOM 704 N N . ARG A 1 92 ? 1.121 1.039 -13.734 1.00 97.25 92 ARG A N 1
ATOM 705 C CA . ARG A 1 92 ? -0.153 0.316 -13.691 1.00 97.25 92 ARG A CA 1
ATOM 706 C C . ARG A 1 92 ? -0.372 -0.368 -12.346 1.00 97.25 92 ARG A C 1
ATOM 708 O O . ARG A 1 92 ? -1.446 -0.192 -11.778 1.00 97.25 92 ARG A O 1
ATOM 715 N N . SER A 1 93 ? 0.622 -1.086 -11.824 1.00 96.88 93 SER A N 1
ATOM 716 C CA . SER A 1 93 ? 0.542 -1.728 -10.506 1.00 96.88 93 SER A CA 1
ATOM 717 C C . SER A 1 93 ? 0.206 -0.718 -9.407 1.00 96.88 93 SER A C 1
ATOM 719 O O . SER A 1 93 ? -0.686 -0.959 -8.592 1.00 96.88 93 SER A O 1
ATOM 721 N N . LEU A 1 94 ? 0.864 0.447 -9.420 1.00 96.38 94 LEU A N 1
ATOM 722 C CA . LEU A 1 94 ? 0.622 1.514 -8.447 1.00 96.38 94 LEU A CA 1
ATOM 723 C C . LEU A 1 94 ? -0.789 2.103 -8.566 1.00 96.38 94 LEU A C 1
ATOM 725 O O . LEU A 1 94 ? -1.477 2.247 -7.558 1.00 96.38 94 LEU A O 1
ATOM 729 N N . LEU A 1 95 ? -1.248 2.403 -9.783 1.00 96.94 95 LEU A N 1
ATOM 730 C CA . LEU A 1 95 ? -2.595 2.937 -10.012 1.00 96.94 95 LEU A CA 1
ATOM 731 C C . LEU A 1 95 ? -3.685 1.933 -9.617 1.00 96.94 95 LEU A C 1
ATOM 733 O O . LEU A 1 95 ? -4.690 2.322 -9.024 1.00 96.94 95 LEU A O 1
ATOM 737 N N . CYS A 1 96 ? -3.491 0.644 -9.912 1.00 97.25 96 CYS A N 1
ATOM 738 C CA . CYS A 1 96 ? -4.415 -0.414 -9.506 1.00 97.25 96 CYS A CA 1
ATOM 739 C C . CYS A 1 96 ? -4.515 -0.519 -7.981 1.00 97.25 96 CYS A C 1
ATOM 741 O O . CYS A 1 96 ? -5.621 -0.613 -7.453 1.00 97.25 96 CYS A O 1
ATOM 743 N N . LEU A 1 97 ? -3.385 -0.453 -7.274 1.00 97.81 97 LEU A N 1
ATOM 744 C CA . LEU A 1 97 ? -3.370 -0.461 -5.814 1.00 97.81 97 LEU A CA 1
ATOM 745 C C . LEU A 1 97 ? -4.050 0.776 -5.221 1.00 97.81 97 LEU A C 1
ATOM 747 O O . LEU A 1 97 ? -4.875 0.638 -4.324 1.00 97.81 97 LEU A O 1
ATOM 751 N N . GLN A 1 98 ? -3.734 1.972 -5.726 1.00 97.44 98 GLN A N 1
ATOM 752 C CA . GLN A 1 98 ? -4.373 3.214 -5.280 1.00 97.44 98 GLN A CA 1
ATOM 753 C C . GLN A 1 98 ? -5.887 3.152 -5.471 1.00 97.44 98 GLN A C 1
ATOM 755 O O . GLN A 1 98 ? -6.641 3.510 -4.570 1.00 97.44 98 GLN A O 1
ATOM 760 N N . ARG A 1 99 ? -6.337 2.651 -6.627 1.00 97.62 99 ARG A N 1
ATOM 761 C CA . ARG A 1 99 ? -7.761 2.469 -6.896 1.00 97.62 99 ARG A CA 1
ATOM 762 C C . ARG A 1 99 ? -8.396 1.489 -5.913 1.00 97.62 99 ARG A C 1
ATOM 764 O O . ARG A 1 99 ? -9.426 1.815 -5.338 1.00 97.62 99 ARG A O 1
ATOM 771 N N . ALA A 1 100 ? -7.765 0.336 -5.694 1.00 97.94 100 ALA A N 1
ATOM 772 C CA . ALA A 1 100 ? -8.253 -0.670 -4.756 1.00 97.94 100 ALA A CA 1
ATOM 773 C C . ALA A 1 100 ? -8.333 -0.137 -3.318 1.00 97.94 100 ALA A C 1
ATOM 775 O O . ALA A 1 100 ? -9.266 -0.473 -2.596 1.00 97.94 100 ALA A O 1
ATOM 776 N N . TYR A 1 101 ? -7.386 0.713 -2.914 1.00 98.00 101 TYR A N 1
ATOM 777 C CA . TYR A 1 101 ? -7.410 1.375 -1.614 1.00 98.00 101 TYR A CA 1
ATOM 778 C C . TYR A 1 101 ? -8.594 2.335 -1.480 1.00 98.00 101 TYR A C 1
ATOM 780 O O . TYR A 1 101 ? -9.354 2.223 -0.523 1.00 98.00 101 TYR A O 1
ATOM 788 N N . VAL A 1 102 ? -8.798 3.222 -2.460 1.00 96.81 102 VAL A N 1
ATOM 789 C CA . VAL A 1 102 ? -9.937 4.157 -2.463 1.00 96.81 102 VAL A CA 1
ATOM 790 C C . VAL A 1 102 ? -11.266 3.403 -2.437 1.00 96.81 102 VAL A C 1
ATOM 792 O O . VAL A 1 102 ? -12.110 3.691 -1.593 1.00 96.81 102 VAL A O 1
ATOM 795 N N . ASP A 1 103 ? -11.425 2.388 -3.291 1.00 96.94 103 ASP A N 1
ATOM 796 C CA . ASP A 1 103 ? -12.640 1.567 -3.332 1.00 96.94 103 ASP A CA 1
ATOM 797 C C . ASP A 1 103 ? -12.894 0.865 -1.981 1.00 96.94 103 ASP A C 1
ATOM 799 O O . ASP A 1 103 ? -14.039 0.741 -1.544 1.00 96.94 103 ASP A O 1
ATOM 803 N N . ALA A 1 104 ? -11.835 0.424 -1.290 1.00 97.06 104 ALA A N 1
ATOM 804 C CA . ALA A 1 104 ? -11.948 -0.201 0.025 1.00 97.06 104 ALA A CA 1
ATOM 805 C C . ALA A 1 104 ? -12.347 0.798 1.123 1.00 97.06 104 ALA A C 1
ATOM 807 O O . ALA A 1 104 ? -13.195 0.466 1.952 1.00 97.06 104 ALA A O 1
ATOM 808 N N . VAL A 1 105 ? -11.788 2.013 1.118 1.00 96.25 105 VAL A N 1
ATOM 809 C CA . VAL A 1 105 ? -12.188 3.087 2.045 1.00 96.25 105 VAL A CA 1
ATOM 810 C C . VAL A 1 105 ? -13.664 3.438 1.845 1.00 96.25 105 VAL A C 1
ATOM 812 O O . VAL A 1 105 ? -14.431 3.432 2.806 1.00 96.25 105 VAL A O 1
ATOM 815 N N . GLU A 1 106 ? -14.087 3.674 0.599 1.00 94.94 106 GLU A N 1
ATOM 816 C CA . GLU A 1 106 ? -15.481 3.999 0.268 1.00 94.94 106 GLU A CA 1
ATOM 817 C C . GLU A 1 106 ? -16.447 2.888 0.704 1.00 94.94 106 GLU A C 1
ATOM 819 O O . GLU A 1 106 ? -17.499 3.167 1.284 1.00 94.94 106 GLU A O 1
ATOM 824 N N . ALA A 1 107 ? -16.085 1.622 0.472 1.00 94.62 107 ALA A N 1
ATOM 825 C CA . ALA A 1 107 ? -16.896 0.483 0.885 1.00 94.62 107 ALA A CA 1
ATOM 826 C C . ALA A 1 107 ? -17.040 0.395 2.412 1.00 94.62 107 ALA A C 1
ATOM 828 O O . ALA A 1 107 ? -18.147 0.184 2.907 1.00 94.62 107 ALA A O 1
ATOM 829 N N . LEU A 1 108 ? -15.948 0.580 3.159 1.00 93.94 108 LEU A N 1
ATOM 830 C CA . LEU A 1 108 ? -15.958 0.511 4.621 1.00 93.94 108 LEU A CA 1
ATOM 831 C C . LEU A 1 108 ? -16.760 1.664 5.242 1.00 93.94 108 LEU A C 1
ATOM 833 O O . LEU A 1 108 ? -17.588 1.421 6.123 1.00 93.94 108 LEU A O 1
ATOM 837 N N . LEU A 1 109 ? -16.609 2.887 4.726 1.00 90.25 109 LEU A N 1
ATOM 838 C CA . LEU A 1 109 ? -17.408 4.041 5.152 1.00 90.25 109 LEU A CA 1
ATOM 839 C C . LEU A 1 109 ? -18.898 3.858 4.826 1.00 90.25 109 LEU A C 1
ATOM 841 O O . LEU A 1 109 ? -19.760 4.156 5.652 1.00 90.25 109 LEU A O 1
ATOM 845 N N . GLY A 1 110 ? -19.211 3.305 3.651 1.00 82.44 110 GLY A N 1
ATOM 846 C CA . GLY A 1 110 ? -20.582 3.000 3.241 1.00 82.44 110 GLY A CA 1
ATOM 847 C C . GLY A 1 110 ? -21.254 1.904 4.076 1.00 82.44 110 GLY A C 1
ATOM 848 O O . GLY A 1 110 ? -22.474 1.908 4.206 1.00 82.44 110 GLY A O 1
ATOM 849 N N . THR A 1 111 ? -20.486 0.983 4.670 1.00 67.94 111 THR A N 1
ATOM 850 C CA . THR A 1 111 ? -21.012 -0.037 5.601 1.00 67.94 111 THR A CA 1
ATOM 851 C C . THR A 1 111 ? -21.218 0.460 7.033 1.00 67.94 111 THR A C 1
ATOM 853 O O . THR A 1 111 ? -21.868 -0.228 7.819 1.00 67.94 111 THR A O 1
ATOM 856 N N . ALA A 1 112 ? -20.671 1.627 7.380 1.00 57.84 112 ALA A N 1
ATOM 857 C CA . ALA A 1 112 ? -20.792 2.231 8.707 1.00 57.84 112 ALA A CA 1
ATOM 858 C C . ALA A 1 112 ? -21.997 3.190 8.846 1.00 57.84 112 ALA A C 1
ATOM 860 O O . ALA A 1 112 ? -22.262 3.664 9.952 1.00 57.84 112 ALA A O 1
ATOM 861 N N . SER A 1 113 ? -22.717 3.466 7.747 1.00 48.44 113 SER A N 1
ATOM 862 C CA . SER A 1 113 ? -23.951 4.280 7.694 1.00 48.44 113 SER A CA 1
ATOM 863 C C . SER A 1 113 ? -25.219 3.428 7.754 1.00 48.44 113 SER A C 1
ATOM 865 O O . SER A 1 113 ? -26.208 3.902 8.357 1.00 48.44 113 SER A O 1
#

Nearest PDB structures (foldseek):
  7thv-assembly1_E  TM=3.180E-01  e=6.658E+00  Saccharomyces cerevisiae

Solvent-accessible surface area (backbone atoms only — not comparable to full-atom values): 6460 Å² total; per-residue (Å²): 133,58,63,55,57,56,50,50,53,41,50,72,73,41,57,91,91,56,50,58,47,58,53,11,50,54,56,19,44,75,78,35,54,68,67,24,25,18,50,52,31,54,42,50,52,48,45,63,72,77,47,95,67,56,74,67,57,51,51,49,48,54,56,52,44,71,77,36,55,89,65,84,54,79,89,73,60,82,78,60,94,87,36,57,68,61,51,52,51,52,53,47,38,49,53,54,31,46,49,37,28,52,55,33,42,54,52,54,57,63,72,74,111